Protein AF-A0AAD4S5R3-F1 (afdb_monomer_lite)

pLDDT: mean 89.59, std 10.93, range [41.12, 97.75]

Structure (mmCIF, N/CA/C/O backbone):
data_AF-A0AAD4S5R3-F1
#
_entry.id   AF-A0AAD4S5R3-F1
#
loop_
_atom_site.group_PDB
_atom_site.id
_atom_site.type_symbol
_atom_site.label_atom_id
_atom_site.label_alt_id
_atom_site.label_comp_id
_atom_site.label_asym_id
_atom_site.label_entity_id
_atom_site.label_seq_id
_atom_site.pdbx_PDB_ins_code
_atom_site.Cartn_x
_atom_site.Cartn_y
_atom_site.Cartn_z
_atom_site.occupancy
_atom_site.B_iso_or_equiv
_atom_site.auth_seq_id
_atom_site.auth_comp_id
_atom_site.auth_asym_id
_atom_site.auth_atom_id
_atom_site.pdbx_PDB_model_num
ATOM 1 N N . MET A 1 1 ? 8.301 -19.528 16.043 1.00 41.38 1 MET A N 1
ATOM 2 C CA . MET A 1 1 ? 7.711 -18.327 15.412 1.00 41.38 1 MET A CA 1
ATOM 3 C C . MET A 1 1 ? 6.493 -18.788 14.632 1.00 41.38 1 MET A C 1
ATOM 5 O O . MET A 1 1 ? 6.623 -19.758 13.896 1.00 41.38 1 MET A O 1
ATOM 9 N N . ALA A 1 2 ? 5.316 -18.196 14.851 1.00 41.12 2 ALA A N 1
ATOM 10 C CA . ALA A 1 2 ? 4.142 -18.532 14.045 1.00 41.12 2 ALA A CA 1
ATOM 11 C C . ALA A 1 2 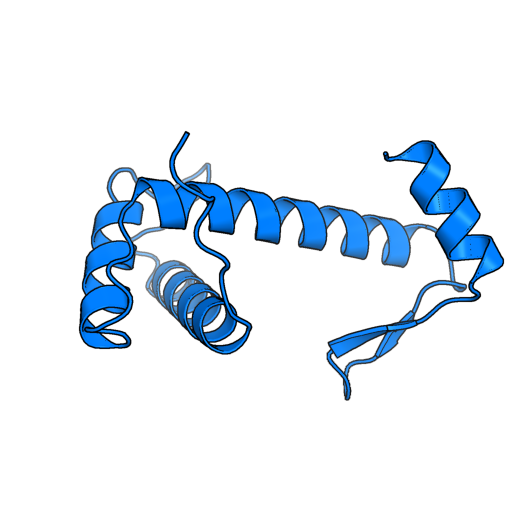? 4.416 -18.145 12.579 1.00 41.12 2 ALA A C 1
ATOM 13 O O . ALA A 1 2 ? 5.056 -17.112 12.357 1.00 41.12 2 ALA A O 1
ATOM 14 N N . PRO A 1 3 ? 3.999 -18.948 11.586 1.00 51.34 3 PRO A N 1
ATOM 15 C CA . PRO A 1 3 ? 4.194 -18.590 10.190 1.00 51.34 3 PRO A CA 1
ATOM 16 C C . PRO A 1 3 ? 3.552 -17.227 9.921 1.00 51.34 3 PRO A C 1
ATOM 18 O O . PRO A 1 3 ? 2.413 -16.977 10.320 1.00 51.34 3 PRO A O 1
ATOM 21 N N . HIS A 1 4 ? 4.292 -16.337 9.257 1.00 64.94 4 HIS A N 1
ATOM 22 C CA . HIS A 1 4 ? 3.738 -15.072 8.792 1.00 64.94 4 HIS A CA 1
ATOM 23 C C . HIS A 1 4 ? 2.533 -15.377 7.897 1.00 64.94 4 HIS A C 1
ATOM 25 O O . HIS A 1 4 ? 2.672 -16.055 6.875 1.00 64.94 4 HIS A O 1
ATOM 31 N N . ARG A 1 5 ? 1.345 -14.908 8.299 1.00 75.44 5 ARG A N 1
ATOM 32 C CA . ARG A 1 5 ? 0.132 -15.015 7.483 1.00 75.44 5 ARG A CA 1
ATOM 33 C C . ARG A 1 5 ? 0.425 -14.415 6.108 1.00 75.44 5 ARG A C 1
ATOM 35 O O . ARG A 1 5 ? 0.852 -13.264 6.012 1.00 75.44 5 ARG A O 1
ATOM 42 N N . LYS A 1 6 ? 0.178 -15.192 5.056 1.00 83.38 6 LYS A N 1
ATOM 43 C CA . LYS A 1 6 ? 0.262 -14.706 3.680 1.00 83.38 6 LYS A CA 1
ATOM 44 C C . LYS A 1 6 ? -1.007 -13.923 3.361 1.00 83.38 6 LYS A C 1
ATOM 46 O O . LYS A 1 6 ? -2.098 -14.463 3.516 1.00 83.38 6 LYS A O 1
ATOM 51 N N . TRP A 1 7 ? -0.838 -12.674 2.944 1.00 92.12 7 TRP A N 1
ATOM 52 C CA . TRP A 1 7 ? -1.909 -11.889 2.338 1.00 92.12 7 TRP A CA 1
ATOM 53 C C . TRP A 1 7 ? -2.179 -12.406 0.926 1.00 92.12 7 TRP A C 1
ATOM 55 O O . TRP A 1 7 ? -1.236 -12.777 0.220 1.00 92.12 7 TRP A O 1
ATOM 65 N N . VAL A 1 8 ? -3.443 -12.423 0.518 1.00 92.25 8 VAL A N 1
ATOM 66 C CA . VAL A 1 8 ? -3.831 -12.695 -0.873 1.00 92.25 8 VAL A CA 1
ATOM 67 C C . VAL A 1 8 ? -4.226 -11.406 -1.587 1.00 92.25 8 VAL A C 1
ATOM 69 O O . VAL A 1 8 ? -4.651 -10.442 -0.957 1.00 92.25 8 VAL A O 1
ATOM 72 N N . GLN A 1 9 ? -4.139 -11.404 -2.919 1.00 92.00 9 GLN A N 1
ATOM 73 C CA . GLN A 1 9 ? -4.421 -10.219 -3.738 1.00 92.00 9 GLN A CA 1
ATOM 74 C C . GLN A 1 9 ? -5.804 -9.611 -3.452 1.00 92.00 9 GLN A C 1
ATOM 76 O O . GLN A 1 9 ? -5.937 -8.395 -3.395 1.00 92.00 9 GLN A O 1
ATOM 81 N N . ALA A 1 10 ? -6.825 -10.441 -3.219 1.00 93.38 10 ALA A N 1
ATOM 82 C CA . ALA A 1 10 ? -8.164 -9.957 -2.883 1.00 93.38 10 ALA A CA 1
ATOM 83 C C . ALA A 1 10 ? -8.199 -9.157 -1.564 1.00 93.38 10 ALA A C 1
ATOM 85 O O . ALA A 1 10 ? -8.918 -8.166 -1.465 1.00 93.38 10 ALA A O 1
ATOM 86 N N . GLU A 1 11 ? -7.403 -9.548 -0.565 1.00 95.69 11 GLU A N 1
ATOM 87 C CA . GLU A 1 11 ? -7.298 -8.808 0.698 1.00 95.69 11 GLU A CA 1
ATOM 88 C C . GLU A 1 11 ? -6.576 -7.470 0.497 1.00 95.69 11 GLU A C 1
ATOM 90 O O . GLU A 1 11 ? -6.976 -6.469 1.088 1.00 95.69 11 GLU A O 1
ATOM 95 N N . ASP A 1 12 ? -5.546 -7.436 -0.357 1.00 95.81 12 ASP A N 1
ATOM 96 C CA . ASP A 1 12 ? -4.835 -6.197 -0.695 1.00 95.81 12 ASP A CA 1
ATOM 97 C C . ASP A 1 12 ? -5.742 -5.188 -1.390 1.00 95.81 12 ASP A C 1
ATOM 99 O O . ASP A 1 12 ? -5.716 -4.012 -1.037 1.00 95.81 12 ASP A O 1
ATOM 103 N N . VAL A 1 13 ? -6.561 -5.645 -2.343 1.00 95.69 13 VAL A N 1
ATOM 104 C CA . VAL A 1 13 ? -7.530 -4.790 -3.044 1.00 95.69 13 VAL A CA 1
ATOM 105 C C . VAL A 1 13 ? -8.470 -4.136 -2.034 1.00 95.69 13 VAL A C 1
ATOM 107 O O . VAL A 1 13 ? -8.574 -2.914 -1.990 1.00 95.69 13 VAL A O 1
ATOM 110 N N . ILE A 1 14 ? -9.064 -4.927 -1.136 1.00 97.62 14 ILE A N 1
ATOM 111 C CA . ILE A 1 14 ? -9.988 -4.408 -0.119 1.00 97.62 14 ILE A CA 1
ATOM 112 C C . ILE A 1 14 ? -9.276 -3.454 0.852 1.00 97.62 14 ILE A C 1
ATOM 114 O O . ILE A 1 14 ? -9.848 -2.437 1.250 1.00 97.62 14 ILE A O 1
ATOM 118 N N . LEU A 1 15 ? -8.031 -3.752 1.239 1.00 97.56 15 LEU A N 1
ATOM 119 C CA . LEU A 1 15 ? -7.235 -2.867 2.089 1.00 97.56 15 LEU A CA 1
ATOM 120 C C . LEU A 1 15 ? -6.973 -1.516 1.405 1.00 97.56 15 LEU A C 1
ATOM 122 O O . LEU A 1 15 ? -7.130 -0.474 2.044 1.00 97.56 15 LEU A O 1
ATOM 126 N N . VAL A 1 16 ? -6.587 -1.523 0.126 1.00 96.94 16 VAL A N 1
ATOM 127 C CA . VAL A 1 16 ? -6.335 -0.307 -0.663 1.00 96.94 16 VAL A CA 1
ATOM 128 C C . VAL A 1 16 ? -7.618 0.499 -0.864 1.00 96.94 16 VAL A C 1
ATOM 130 O O . VAL A 1 16 ? -7.588 1.723 -0.711 1.00 96.94 16 VAL A O 1
ATOM 133 N N . ASP A 1 17 ? -8.751 -0.160 -1.102 1.00 97.75 17 ASP A N 1
ATOM 134 C CA . ASP A 1 17 ? -10.054 0.502 -1.195 1.00 97.75 17 ASP A CA 1
ATOM 135 C C . ASP A 1 17 ? -10.406 1.215 0.115 1.00 97.75 17 ASP A C 1
ATOM 137 O O . ASP A 1 17 ? -10.736 2.399 0.111 1.00 97.75 17 ASP A O 1
ATOM 141 N N . ILE A 1 18 ? -10.252 0.540 1.261 1.00 97.62 18 ILE A N 1
ATOM 142 C CA . ILE A 1 18 ? -10.505 1.137 2.581 1.00 97.62 18 ILE A CA 1
ATOM 143 C C . ILE A 1 18 ? -9.567 2.327 2.840 1.00 97.62 18 ILE A C 1
ATOM 145 O O . ILE A 1 18 ? -10.007 3.363 3.339 1.00 97.62 18 ILE A O 1
ATOM 149 N N . LEU A 1 19 ? -8.279 2.214 2.506 1.00 96.56 19 LEU A N 1
ATOM 150 C CA . LEU A 1 19 ? -7.328 3.325 2.638 1.00 96.56 19 LEU A CA 1
ATOM 151 C C . LEU A 1 19 ? -7.742 4.527 1.783 1.00 96.56 19 LEU A C 1
ATOM 153 O O . LEU A 1 19 ? -7.644 5.668 2.240 1.00 96.56 19 LEU A O 1
ATOM 157 N N . THR A 1 20 ? -8.233 4.266 0.573 1.00 95.50 20 THR A N 1
ATOM 158 C CA . THR A 1 20 ? -8.723 5.287 -0.356 1.00 95.50 20 THR A CA 1
ATOM 159 C C . THR A 1 20 ? -9.988 5.952 0.183 1.00 95.50 20 THR A C 1
ATOM 161 O O . THR A 1 20 ? -10.051 7.179 0.228 1.00 95.50 20 THR A O 1
ATOM 164 N N . GLU A 1 21 ? -10.951 5.175 0.695 1.00 95.94 21 GLU A N 1
ATOM 165 C CA . GLU A 1 21 ? -12.145 5.691 1.381 1.00 95.94 21 GLU A CA 1
ATOM 166 C C . GLU A 1 21 ? -11.753 6.639 2.530 1.00 95.94 21 GLU A C 1
ATOM 168 O O . GLU A 1 21 ? -12.248 7.764 2.614 1.00 95.94 21 GLU A O 1
ATOM 173 N N . LEU A 1 22 ? -10.828 6.214 3.402 1.00 95.38 22 LEU A N 1
ATOM 174 C CA . LEU A 1 22 ? -10.363 7.014 4.543 1.00 95.38 22 LEU A CA 1
ATOM 175 C C . LEU A 1 22 ? -9.653 8.302 4.100 1.00 95.38 22 LEU A C 1
ATOM 177 O O . LEU A 1 22 ? -9.794 9.339 4.755 1.00 95.38 22 LEU A O 1
ATOM 181 N N . ALA A 1 23 ? -8.880 8.243 3.014 1.00 93.06 23 ALA A N 1
ATOM 182 C CA . ALA A 1 23 ? -8.189 9.402 2.461 1.00 93.06 23 ALA A CA 1
ATOM 183 C C . ALA A 1 23 ? -9.168 10.428 1.866 1.00 93.06 23 ALA A C 1
ATOM 185 O O . ALA A 1 23 ? -8.969 11.631 2.053 1.00 93.06 23 ALA A O 1
ATOM 186 N N . LEU A 1 24 ? -10.225 9.957 1.195 1.00 94.00 24 LEU A N 1
ATOM 187 C CA . LEU A 1 24 ? -11.250 10.790 0.560 1.00 94.00 24 LEU A CA 1
ATOM 188 C C . LEU A 1 24 ? -12.251 11.388 1.559 1.00 94.00 24 LEU A C 1
ATOM 190 O O . LEU A 1 24 ? -12.659 12.530 1.378 1.00 94.00 24 LEU A O 1
ATOM 194 N N . ASP A 1 25 ? -12.600 10.676 2.638 1.00 90.62 25 ASP A N 1
ATOM 195 C CA . ASP A 1 25 ? -13.471 11.200 3.710 1.00 90.62 25 ASP A CA 1
ATOM 196 C C . ASP A 1 25 ? -12.860 12.442 4.390 1.00 90.62 25 ASP A C 1
ATOM 198 O O . ASP A 1 25 ? -13.558 13.243 5.009 1.00 90.62 25 ASP A O 1
ATOM 202 N N . GLY A 1 26 ? -11.535 12.622 4.311 1.00 86.38 26 GLY A N 1
ATOM 203 C CA . GLY A 1 26 ? -10.816 13.785 4.842 1.00 86.38 26 GLY A CA 1
ATOM 204 C C . GLY A 1 26 ? -10.747 13.836 6.374 1.00 86.38 26 GLY A C 1
ATOM 205 O O . GLY A 1 26 ? -9.778 14.353 6.932 1.00 86.38 26 GLY A O 1
ATOM 206 N N . LYS A 1 27 ? -11.702 13.216 7.082 1.00 92.12 27 LYS A N 1
ATOM 207 C CA . LYS A 1 27 ? -11.742 13.118 8.549 1.00 92.12 27 LYS A CA 1
ATOM 208 C C . LYS A 1 27 ? -10.531 12.405 9.129 1.00 92.12 27 LYS A C 1
ATOM 210 O O . LYS A 1 27 ? -10.136 12.729 10.247 1.00 92.12 27 LYS A O 1
ATOM 215 N N . TRP A 1 28 ? -9.940 11.469 8.392 1.00 93.06 28 TRP A N 1
ATOM 216 C CA . TRP A 1 28 ? -8.795 10.672 8.835 1.00 93.06 28 TRP A CA 1
ATOM 217 C C . TRP A 1 28 ? -7.445 11.230 8.393 1.00 93.06 28 TRP A C 1
ATOM 219 O O . TRP A 1 28 ? -6.416 10.704 8.811 1.00 93.06 28 TRP A O 1
ATOM 229 N N . LYS A 1 29 ? -7.426 12.313 7.609 1.00 90.81 29 LYS A N 1
ATOM 230 C CA . LYS A 1 29 ? -6.197 12.952 7.135 1.00 90.81 29 LYS A CA 1
ATOM 231 C C . LYS A 1 29 ? -5.593 13.859 8.214 1.00 90.81 29 LYS A C 1
ATOM 233 O O . LYS A 1 29 ? -6.300 14.561 8.936 1.00 90.81 29 LYS A O 1
ATOM 238 N N . SER A 1 30 ? -4.273 13.841 8.325 1.00 90.88 30 SER A N 1
ATOM 239 C CA . SER A 1 30 ? -3.449 14.719 9.156 1.00 90.88 30 SER A CA 1
ATOM 240 C C . SER A 1 30 ? -2.366 15.378 8.290 1.00 90.88 30 SER A C 1
ATOM 242 O O . SER A 1 30 ? -2.254 15.086 7.098 1.00 90.88 30 SER A O 1
ATOM 244 N N . HIS A 1 31 ? -1.559 16.271 8.872 1.00 87.94 31 HIS A N 1
ATOM 245 C CA . HIS A 1 31 ? -0.453 16.906 8.145 1.00 87.94 31 HIS A CA 1
ATOM 246 C C . HIS A 1 31 ? 0.609 15.892 7.680 1.00 87.94 31 HIS A C 1
ATOM 248 O O . HIS A 1 31 ? 1.199 16.063 6.620 1.00 87.94 31 HIS A O 1
ATOM 254 N N . THR A 1 32 ? 0.826 14.818 8.446 1.00 87.69 32 THR A N 1
ATOM 255 C CA . THR A 1 32 ? 1.887 13.824 8.209 1.00 87.69 32 THR A CA 1
ATOM 256 C C . THR A 1 32 ? 1.375 12.479 7.686 1.00 87.69 32 THR A C 1
ATOM 258 O O . THR A 1 32 ? 2.156 11.538 7.544 1.00 87.69 32 THR A O 1
ATOM 261 N N . GLY A 1 33 ? 0.078 12.353 7.391 1.00 88.44 33 GLY A N 1
ATOM 262 C CA . GLY A 1 33 ? -0.521 11.111 6.901 1.00 88.44 33 GLY A CA 1
ATOM 263 C C . GLY A 1 33 ? -1.918 10.880 7.465 1.00 88.44 33 GLY A C 1
ATOM 264 O O . GLY A 1 33 ? -2.784 11.744 7.353 1.00 88.44 33 GLY A O 1
ATOM 265 N N . PHE A 1 34 ? -2.147 9.711 8.062 1.00 93.69 34 PHE A N 1
ATOM 266 C CA . PHE A 1 34 ? -3.396 9.408 8.763 1.00 93.69 34 PHE A CA 1
ATOM 267 C C . PHE A 1 34 ? -3.342 9.844 10.236 1.00 93.69 34 PHE A C 1
ATOM 269 O O . PHE A 1 34 ? -2.272 9.934 10.842 1.00 93.69 34 PHE A O 1
ATOM 276 N N . LYS A 1 35 ? -4.506 10.131 10.826 1.00 94.69 35 LYS A N 1
ATOM 277 C CA . LYS A 1 35 ? -4.656 10.393 12.267 1.00 94.69 35 LYS A CA 1
ATOM 278 C C . LYS A 1 35 ? -4.376 9.135 13.095 1.00 94.69 35 LYS A C 1
ATOM 280 O O . LYS A 1 35 ? -4.508 8.010 12.610 1.00 94.69 35 LYS A O 1
ATOM 285 N N . SER A 1 36 ? -4.025 9.317 14.368 1.00 93.06 36 SER A N 1
ATOM 286 C CA . SER A 1 36 ? -3.890 8.199 15.306 1.00 93.06 36 SER A CA 1
ATOM 287 C C . SER A 1 36 ? -5.194 7.392 15.387 1.00 93.06 36 SER A C 1
ATOM 289 O O . SER A 1 36 ? -6.292 7.926 15.246 1.00 93.06 36 SER A O 1
ATOM 291 N N . GLY A 1 37 ? -5.069 6.076 15.561 1.00 94.19 37 GLY A N 1
ATOM 292 C CA . GLY A 1 37 ? -6.217 5.167 15.617 1.00 94.19 37 GLY A CA 1
ATOM 293 C C . GLY A 1 37 ? -6.762 4.703 14.260 1.00 94.19 37 GLY A C 1
ATOM 294 O O . GLY A 1 37 ? -7.580 3.788 14.247 1.00 94.19 37 GLY A O 1
ATOM 295 N N . TYR A 1 38 ? -6.278 5.228 13.124 1.00 96.25 38 TYR A N 1
ATOM 296 C CA . TYR A 1 38 ? -6.771 4.824 11.795 1.00 96.25 38 TYR A CA 1
ATOM 297 C C . TYR A 1 38 ? -6.688 3.305 11.549 1.00 96.25 38 TYR A C 1
ATOM 299 O O . TYR A 1 38 ? -7.605 2.723 10.978 1.00 96.25 38 TYR A O 1
ATOM 307 N N . LEU A 1 39 ? -5.645 2.634 12.060 1.00 97.38 39 LEU A N 1
ATOM 308 C CA . LEU A 1 39 ? -5.494 1.178 11.955 1.00 97.38 39 LEU A CA 1
ATOM 309 C C . LEU A 1 39 ? -6.663 0.411 12.583 1.00 97.38 39 LEU A C 1
ATOM 311 O O . LEU A 1 39 ? -7.053 -0.623 12.052 1.00 97.38 39 LEU A O 1
ATOM 315 N N . LYS A 1 40 ? -7.241 0.909 13.684 1.00 97.31 40 LYS A N 1
ATOM 316 C CA . LYS A 1 40 ? -8.402 0.278 14.330 1.00 97.31 40 LYS A CA 1
ATOM 317 C C . LYS A 1 40 ? -9.661 0.404 13.478 1.00 97.31 40 LYS A C 1
ATOM 319 O O . LYS A 1 40 ? -10.457 -0.525 13.427 1.00 97.31 40 LYS A O 1
ATOM 324 N N . VAL A 1 41 ? -9.809 1.515 12.764 1.00 96.88 41 VAL A N 1
ATOM 325 C CA . VAL A 1 41 ? -10.919 1.707 11.822 1.00 96.88 41 VAL A CA 1
ATOM 326 C C . VAL A 1 41 ? -10.766 0.816 10.596 1.00 96.88 41 VAL A C 1
ATOM 328 O O . VAL A 1 41 ? -11.742 0.222 10.145 1.00 96.88 41 VAL A O 1
ATOM 331 N N . ILE A 1 42 ? -9.541 0.667 10.086 1.00 97.50 42 ILE A N 1
ATOM 332 C CA . ILE A 1 42 ? -9.253 -0.280 9.003 1.00 97.50 42 ILE A CA 1
ATOM 333 C C . ILE A 1 42 ? -9.539 -1.717 9.457 1.00 97.50 42 ILE A C 1
ATOM 335 O O . ILE A 1 42 ? -10.182 -2.457 8.722 1.00 97.50 42 ILE A O 1
ATOM 339 N N . GLU A 1 43 ? -9.112 -2.102 10.663 1.00 97.75 43 GLU A N 1
ATOM 340 C CA . GLU A 1 43 ? -9.382 -3.424 11.250 1.00 97.75 43 GLU A CA 1
ATOM 341 C C . GLU A 1 43 ? -10.888 -3.719 11.315 1.00 97.75 43 GLU A C 1
ATOM 343 O O . GLU A 1 43 ? -11.313 -4.784 10.876 1.00 97.75 43 GLU A O 1
ATOM 348 N N . GLN A 1 44 ? -11.705 -2.763 11.772 1.00 97.56 44 GLN A N 1
ATOM 349 C CA . GLN A 1 44 ? -13.168 -2.900 11.814 1.00 97.56 44 GLN A CA 1
ATOM 350 C C . GLN A 1 44 ? -13.777 -3.076 10.416 1.00 97.56 44 GLN A C 1
ATOM 352 O O . GLN A 1 44 ? -14.499 -4.041 10.178 1.00 97.56 44 GLN A O 1
ATOM 357 N N . LYS A 1 45 ? -13.430 -2.201 9.464 1.00 97.50 45 LYS A N 1
ATOM 358 C CA . LYS A 1 45 ? -13.924 -2.290 8.078 1.00 97.50 45 LYS A CA 1
ATOM 359 C C . LYS A 1 45 ? -13.484 -3.582 7.381 1.00 97.50 45 LYS A C 1
ATOM 361 O O . LYS A 1 45 ? -14.246 -4.158 6.609 1.00 97.50 45 LYS A O 1
ATOM 366 N N . LEU A 1 46 ? -12.264 -4.055 7.641 1.00 97.06 46 LEU A N 1
ATOM 367 C CA . LEU A 1 46 ? -11.797 -5.343 7.127 1.00 97.06 46 LEU A CA 1
ATOM 368 C C . LEU A 1 46 ? -12.555 -6.503 7.762 1.00 97.06 46 LEU A C 1
ATOM 370 O O . LEU A 1 46 ? -12.899 -7.428 7.044 1.00 97.06 46 LEU A O 1
ATOM 374 N N . ALA A 1 47 ? -12.854 -6.466 9.061 1.00 96.62 47 ALA A N 1
ATOM 375 C CA . ALA A 1 47 ? -13.651 -7.509 9.704 1.00 96.62 47 ALA A CA 1
ATOM 376 C C . ALA A 1 47 ? -15.081 -7.583 9.136 1.00 96.62 47 ALA A C 1
ATOM 378 O O . ALA A 1 47 ? -15.635 -8.672 9.023 1.00 96.62 47 ALA A O 1
ATOM 379 N N . GLU A 1 48 ? -15.657 -6.452 8.721 1.00 97.06 48 GLU A N 1
ATOM 380 C CA . GLU A 1 48 ? -16.952 -6.412 8.028 1.00 97.06 48 GLU A CA 1
ATOM 381 C C . GLU A 1 48 ? -16.876 -7.018 6.618 1.00 97.06 48 GLU A C 1
ATOM 383 O O . GLU A 1 48 ? -17.725 -7.825 6.243 1.00 97.06 48 GLU A O 1
ATOM 388 N N . LYS A 1 49 ? -15.854 -6.651 5.829 1.00 96.38 49 LYS A N 1
ATOM 389 C CA . LYS A 1 49 ? -15.702 -7.110 4.434 1.00 96.38 49 LYS A CA 1
ATOM 390 C C . LYS A 1 49 ? -15.092 -8.518 4.318 1.00 96.38 49 LYS A C 1
ATOM 392 O O . LYS A 1 49 ? -15.310 -9.200 3.321 1.00 96.38 49 LYS A O 1
ATOM 397 N N . LEU A 1 50 ? -14.326 -8.952 5.319 1.00 94.94 50 LEU A N 1
ATOM 398 C CA . LEU A 1 50 ? -13.537 -10.190 5.365 1.00 94.94 50 LEU A CA 1
ATOM 399 C C . LEU A 1 50 ? -13.627 -10.856 6.757 1.00 94.94 50 LEU A C 1
ATOM 401 O O . LEU A 1 50 ? -12.616 -10.996 7.457 1.00 94.94 50 LEU A O 1
ATOM 405 N N . PRO A 1 51 ? -14.819 -11.318 7.177 1.00 92.31 51 PRO A N 1
ATOM 406 C CA . PRO A 1 51 ? -15.064 -11.773 8.550 1.00 92.31 51 PRO A CA 1
ATOM 407 C C . PRO A 1 51 ? -14.228 -12.990 8.965 1.00 92.31 51 PRO A C 1
ATOM 409 O O . PRO A 1 51 ? -13.943 -13.184 10.144 1.00 92.31 51 PRO A O 1
ATOM 412 N N . THR A 1 52 ? -13.790 -13.807 8.007 1.00 92.00 52 THR A N 1
ATOM 413 C CA . THR A 1 52 ? -12.983 -15.011 8.257 1.00 92.00 52 THR A CA 1
ATOM 414 C C . THR A 1 52 ? -11.476 -14.757 8.193 1.00 92.00 52 THR A C 1
ATOM 416 O O . THR A 1 52 ? -10.691 -15.660 8.486 1.00 92.00 52 THR A O 1
ATOM 419 N N . ALA A 1 53 ? -11.037 -13.547 7.825 1.00 90.31 53 ALA A N 1
ATOM 420 C CA . ALA A 1 53 ? -9.619 -13.265 7.637 1.00 90.31 53 ALA A CA 1
ATOM 421 C C . ALA A 1 53 ? -8.857 -13.132 8.966 1.00 90.31 53 ALA A C 1
ATOM 423 O O . ALA A 1 53 ? -7.665 -13.426 9.008 1.00 90.31 53 ALA A O 1
ATOM 424 N N . GLY A 1 54 ? -9.515 -12.739 10.063 1.00 90.56 54 GLY A N 1
ATOM 425 C CA . GLY A 1 54 ? -8.870 -12.651 11.382 1.00 90.56 54 GLY A CA 1
ATOM 426 C C . GLY A 1 54 ? -7.665 -11.700 11.413 1.00 90.56 54 GLY A C 1
ATOM 427 O O . GLY A 1 54 ? -6.691 -11.953 12.121 1.00 90.56 54 GLY A O 1
ATOM 428 N N . LEU A 1 55 ? -7.701 -10.643 10.595 1.00 93.12 55 LEU A N 1
ATOM 429 C CA . LEU A 1 55 ? -6.633 -9.653 10.478 1.00 93.12 55 LEU A CA 1
ATOM 430 C C . LEU A 1 55 ? -6.673 -8.701 11.671 1.00 93.12 55 LEU A C 1
ATOM 432 O O . LEU A 1 55 ? -7.720 -8.133 11.966 1.00 93.12 55 LEU A O 1
ATOM 436 N N . ASN A 1 56 ? -5.524 -8.495 12.316 1.00 94.69 56 ASN A N 1
ATOM 437 C CA . ASN A 1 56 ? -5.385 -7.502 13.378 1.00 94.69 56 ASN A CA 1
ATOM 438 C C . ASN A 1 56 ? -4.559 -6.282 12.939 1.00 94.69 56 ASN A C 1
ATOM 440 O O . ASN A 1 56 ? -3.889 -6.303 11.901 1.00 94.69 56 ASN A 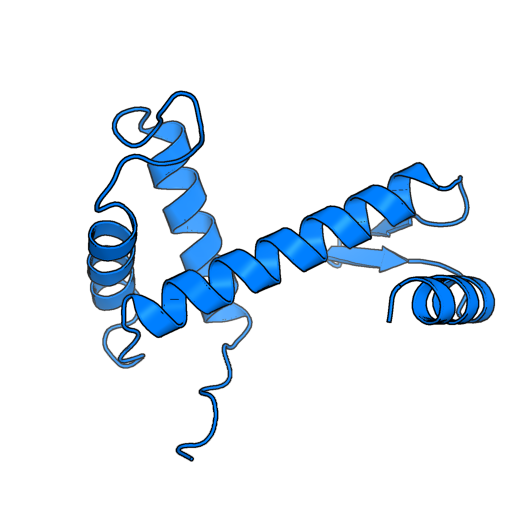O 1
ATOM 444 N N . THR A 1 57 ? -4.543 -5.226 13.756 1.00 96.31 57 THR A N 1
ATOM 445 C CA . THR A 1 57 ? -3.787 -3.993 13.469 1.00 96.31 57 THR A CA 1
ATOM 446 C C . THR A 1 57 ? -2.305 -4.218 13.169 1.00 96.31 57 THR A C 1
ATOM 448 O O . THR A 1 57 ? -1.741 -3.477 12.369 1.00 96.31 57 THR A O 1
ATOM 451 N N . THR A 1 58 ? -1.661 -5.230 13.762 1.00 94.62 58 THR A N 1
ATOM 452 C CA . THR A 1 58 ? -0.253 -5.558 13.483 1.00 94.62 58 THR A CA 1
ATOM 453 C C . THR A 1 58 ? -0.086 -6.152 12.086 1.00 94.62 58 THR A C 1
ATOM 455 O O . THR A 1 58 ? 0.838 -5.774 11.365 1.00 94.62 58 THR A O 1
ATOM 458 N N . ASN A 1 59 ? -0.988 -7.048 11.667 1.00 94.38 59 ASN A N 1
ATOM 459 C CA . ASN A 1 59 ? -0.980 -7.590 10.306 1.00 94.38 59 ASN A CA 1
ATOM 460 C C . ASN A 1 59 ? -1.222 -6.489 9.267 1.00 94.38 59 ASN A C 1
ATOM 462 O O . ASN A 1 59 ? -0.545 -6.461 8.240 1.00 94.38 59 ASN A O 1
ATOM 466 N N . ILE A 1 60 ? -2.159 -5.585 9.557 1.00 96.12 60 ILE A N 1
ATOM 467 C CA . ILE A 1 60 ? -2.547 -4.471 8.687 1.00 96.12 60 ILE A CA 1
ATOM 468 C C . ILE A 1 60 ? -1.401 -3.466 8.547 1.00 96.12 60 ILE A C 1
ATOM 470 O O . ILE A 1 60 ? -0.997 -3.162 7.429 1.00 96.12 60 ILE A O 1
ATOM 474 N N . ASP A 1 61 ? -0.825 -2.994 9.656 1.00 95.88 61 ASP A N 1
ATOM 475 C CA . ASP A 1 61 ? 0.280 -2.025 9.634 1.00 95.88 61 ASP A CA 1
ATOM 476 C C . ASP A 1 61 ? 1.491 -2.561 8.860 1.00 95.88 61 ASP A C 1
ATOM 478 O O . ASP A 1 61 ? 2.045 -1.876 7.997 1.00 95.88 61 ASP A O 1
ATOM 482 N N . SER A 1 62 ? 1.859 -3.823 9.106 1.00 95.44 62 SER A N 1
ATOM 483 C CA . SER A 1 62 ? 2.932 -4.480 8.360 1.00 95.44 62 SER A CA 1
ATOM 484 C C . SER A 1 62 ? 2.632 -4.517 6.863 1.00 95.44 62 SER A C 1
ATOM 486 O O . SER A 1 62 ? 3.532 -4.262 6.064 1.00 95.44 62 SER A O 1
ATOM 488 N N . ARG A 1 63 ? 1.388 -4.819 6.466 1.00 95.94 63 ARG A N 1
ATOM 489 C CA . ARG A 1 63 ? 1.033 -4.901 5.048 1.00 95.94 63 ARG A CA 1
ATOM 490 C C . ARG A 1 63 ? 1.037 -3.537 4.375 1.00 95.94 63 ARG A C 1
ATOM 492 O O . ARG A 1 63 ? 1.592 -3.419 3.287 1.00 95.94 63 ARG A O 1
ATOM 499 N N . ILE A 1 64 ? 0.508 -2.506 5.036 1.00 95.81 64 ILE A N 1
ATOM 500 C CA . ILE A 1 64 ? 0.535 -1.122 4.542 1.00 95.81 64 ILE A CA 1
ATOM 501 C C . ILE A 1 64 ? 1.976 -0.680 4.277 1.00 95.81 64 ILE A C 1
ATOM 503 O O . ILE A 1 64 ? 2.263 -0.124 3.218 1.00 95.81 64 ILE A O 1
ATOM 507 N N . LYS A 1 65 ? 2.901 -0.963 5.202 1.00 94.44 65 LYS A N 1
ATOM 508 C CA . LYS A 1 65 ? 4.326 -0.643 5.027 1.00 94.44 65 LYS A CA 1
ATOM 509 C C . LYS A 1 65 ? 4.931 -1.354 3.819 1.00 94.44 65 LYS A C 1
ATOM 511 O O . LYS A 1 65 ? 5.639 -0.715 3.045 1.00 94.44 65 LYS A O 1
ATOM 516 N N . THR A 1 66 ? 4.627 -2.639 3.630 1.00 94.25 66 THR A N 1
ATOM 517 C CA . THR A 1 66 ? 5.075 -3.401 2.455 1.00 94.25 66 THR A CA 1
ATOM 518 C C . THR A 1 66 ? 4.519 -2.824 1.153 1.00 94.25 66 THR A C 1
ATOM 520 O O . THR A 1 66 ? 5.291 -2.570 0.235 1.00 94.25 66 THR A O 1
ATOM 523 N N . LEU A 1 67 ? 3.208 -2.567 1.075 1.00 94.94 67 LEU A N 1
ATOM 524 C CA . LEU A 1 67 ? 2.576 -2.000 -0.121 1.00 94.94 67 LEU A CA 1
ATOM 525 C C . LEU A 1 67 ? 3.139 -0.613 -0.446 1.00 94.94 67 LEU A C 1
ATOM 527 O O . LEU A 1 67 ? 3.471 -0.339 -1.596 1.00 94.94 67 LEU A O 1
ATOM 531 N N . LYS A 1 68 ? 3.327 0.233 0.575 1.00 93.38 68 LYS A N 1
ATOM 532 C CA . LYS A 1 68 ? 3.957 1.545 0.414 1.00 93.38 68 LYS A CA 1
ATOM 533 C C . LYS A 1 68 ? 5.381 1.410 -0.124 1.00 93.38 68 LYS A C 1
ATOM 535 O O . LYS A 1 68 ? 5.718 2.112 -1.072 1.00 93.38 68 LYS A O 1
ATOM 540 N N . LYS A 1 69 ? 6.195 0.507 0.435 1.00 93.44 69 LYS A N 1
ATOM 541 C CA . LYS A 1 69 ? 7.560 0.240 -0.046 1.00 93.44 69 LYS A CA 1
ATOM 542 C C . LYS A 1 69 ? 7.561 -0.146 -1.528 1.00 93.44 69 LYS A C 1
ATOM 544 O O . LYS A 1 69 ? 8.179 0.560 -2.312 1.00 93.44 69 LYS A O 1
ATOM 549 N N . HIS A 1 70 ? 6.790 -1.162 -1.917 1.00 91.44 70 HIS A N 1
ATOM 550 C CA . HIS A 1 70 ? 6.714 -1.586 -3.319 1.00 91.44 70 HIS A CA 1
ATOM 551 C C . HIS A 1 70 ? 6.211 -0.468 -4.242 1.00 91.44 70 HIS A C 1
ATOM 553 O O . HIS A 1 70 ? 6.720 -0.307 -5.344 1.00 91.44 70 HIS A O 1
ATOM 559 N N . SER A 1 71 ? 5.239 0.339 -3.797 1.00 91.44 71 SER A N 1
ATOM 560 C CA . SER A 1 71 ? 4.746 1.471 -4.592 1.00 91.44 71 SER A CA 1
ATOM 561 C C . SER A 1 71 ? 5.818 2.538 -4.830 1.00 91.44 71 SER A C 1
ATOM 563 O O . SER A 1 71 ? 5.882 3.098 -5.920 1.00 91.44 71 SER A O 1
ATOM 565 N N . MET A 1 72 ? 6.680 2.795 -3.838 1.00 92.12 72 MET A N 1
ATOM 566 C CA . MET A 1 72 ? 7.793 3.736 -3.979 1.00 92.12 72 MET A CA 1
ATOM 567 C C . MET A 1 72 ? 8.851 3.180 -4.933 1.00 92.12 72 MET A C 1
ATOM 569 O O . MET A 1 72 ? 9.276 3.905 -5.820 1.00 92.12 72 MET A O 1
ATOM 573 N N . GLU A 1 73 ? 9.196 1.895 -4.821 1.00 90.19 73 GLU A N 1
ATOM 574 C CA . GLU A 1 73 ? 10.148 1.221 -5.718 1.00 90.19 73 GLU A CA 1
ATOM 575 C C . GLU A 1 73 ? 9.661 1.220 -7.175 1.00 90.19 73 GLU A C 1
ATOM 577 O O . GLU A 1 73 ? 10.407 1.586 -8.077 1.00 90.19 73 GLU A O 1
ATOM 582 N N . ILE A 1 74 ? 8.387 0.883 -7.414 1.00 91.00 74 ILE A N 1
ATOM 583 C CA . ILE A 1 74 ? 7.777 0.950 -8.753 1.00 91.00 74 ILE A CA 1
ATOM 584 C C . ILE A 1 74 ? 7.836 2.382 -9.287 1.00 91.00 74 ILE A C 1
ATOM 586 O O . ILE A 1 74 ? 8.209 2.598 -10.436 1.00 91.00 74 ILE A O 1
ATOM 590 N N . ASN A 1 75 ? 7.491 3.371 -8.460 1.00 91.75 75 ASN A N 1
ATOM 591 C CA . ASN A 1 75 ? 7.551 4.768 -8.867 1.00 91.75 75 ASN A CA 1
ATOM 592 C C . ASN A 1 75 ? 8.991 5.211 -9.174 1.00 91.75 75 ASN A C 1
ATOM 594 O O . ASN A 1 75 ? 9.206 5.942 -10.133 1.00 91.75 75 ASN A O 1
ATOM 598 N N . GLU A 1 76 ? 9.984 4.770 -8.406 1.00 90.88 76 GLU A N 1
ATOM 599 C CA . GLU A 1 76 ? 11.397 5.033 -8.695 1.00 90.88 76 GLU A CA 1
ATOM 600 C C . GLU A 1 76 ? 11.825 4.421 -10.032 1.00 90.88 76 GLU A C 1
ATOM 602 O O . GLU A 1 76 ? 12.442 5.118 -10.833 1.00 90.88 76 GLU A O 1
A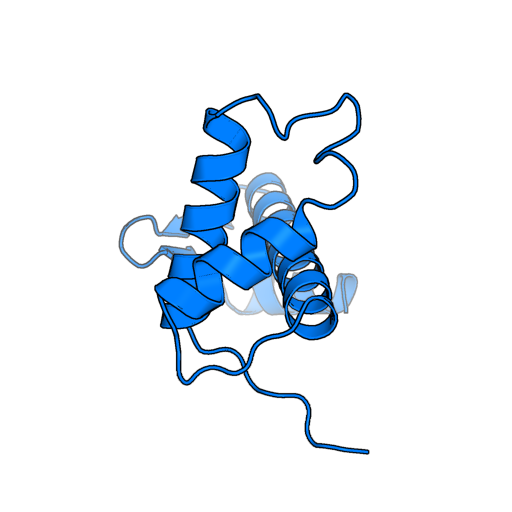TOM 607 N N . MET A 1 77 ? 11.444 3.171 -10.315 1.00 90.19 77 MET A N 1
ATOM 608 C CA . MET A 1 77 ? 11.723 2.520 -11.602 1.00 90.19 77 MET A CA 1
ATOM 609 C C . MET A 1 77 ? 11.105 3.293 -12.771 1.00 90.19 77 MET A C 1
ATOM 611 O O . MET A 1 77 ? 11.799 3.603 -13.734 1.00 90.19 77 MET A O 1
ATOM 615 N N . LEU A 1 78 ? 9.832 3.681 -12.659 1.00 91.38 78 LEU A N 1
ATOM 616 C CA . LEU A 1 78 ? 9.139 4.461 -13.691 1.00 91.38 78 LEU A CA 1
ATOM 617 C C . LEU A 1 78 ? 9.758 5.852 -13.914 1.00 91.38 78 LEU A C 1
ATOM 619 O O . LEU A 1 78 ? 9.614 6.421 -14.991 1.00 91.38 78 LEU A O 1
ATOM 623 N N . ASN A 1 79 ? 10.454 6.407 -12.917 1.00 89.81 79 ASN A N 1
ATOM 624 C CA . ASN A 1 79 ? 11.168 7.681 -13.037 1.00 89.81 79 ASN A CA 1
ATOM 625 C C . ASN A 1 79 ? 12.642 7.522 -13.459 1.00 89.81 79 ASN A C 1
ATOM 627 O O . ASN A 1 79 ? 13.297 8.523 -13.747 1.00 89.81 79 ASN A O 1
ATOM 631 N N . ALA A 1 80 ? 13.182 6.299 -13.495 1.00 84.56 80 ALA A N 1
ATOM 632 C CA . ALA A 1 80 ? 14.590 6.038 -13.797 1.00 84.56 80 ALA A CA 1
ATOM 633 C C . ALA A 1 80 ? 14.924 6.098 -15.301 1.00 84.56 80 ALA A C 1
ATOM 635 O O . ALA A 1 80 ? 16.098 6.197 -15.656 1.00 84.56 80 ALA A O 1
ATOM 636 N N . GLY A 1 81 ? 13.924 6.050 -16.186 1.00 76.69 81 GLY A N 1
ATOM 637 C CA . GLY A 1 81 ? 14.113 6.121 -17.637 1.00 76.69 81 GLY A CA 1
ATOM 638 C C . GLY A 1 81 ? 12.938 5.533 -18.421 1.00 76.69 81 GLY A C 1
ATOM 639 O O . GLY A 1 81 ? 11.992 5.017 -17.835 1.00 76.69 81 GLY A O 1
ATOM 640 N N . SER A 1 82 ? 13.007 5.595 -19.755 1.00 75.38 82 SER A N 1
ATOM 641 C CA . SER A 1 82 ? 11.956 5.102 -20.664 1.00 75.38 82 SER A CA 1
ATOM 642 C C . SER A 1 82 ? 11.820 3.579 -20.723 1.00 75.38 82 SER A C 1
ATOM 644 O O . SER A 1 82 ? 10.864 3.082 -21.308 1.00 75.38 82 SER A O 1
ATOM 646 N N . ASP A 1 83 ? 12.773 2.841 -20.155 1.00 88.44 83 ASP A N 1
ATOM 647 C CA . ASP A 1 83 ? 12.860 1.382 -20.292 1.00 88.44 83 ASP A CA 1
ATOM 648 C C . ASP A 1 83 ? 12.022 0.624 -19.242 1.00 88.44 83 ASP A C 1
ATOM 650 O O . ASP A 1 83 ? 11.927 -0.606 -19.271 1.00 88.44 83 ASP A O 1
ATOM 654 N N . PHE A 1 84 ? 11.407 1.365 -18.316 1.00 91.50 84 PHE A N 1
ATOM 655 C CA . PHE A 1 84 ? 10.393 0.875 -17.393 1.00 91.50 84 PHE A CA 1
ATOM 656 C C . PHE A 1 84 ? 9.036 1.460 -17.771 1.00 91.50 84 PHE A C 1
ATOM 658 O O . PHE A 1 84 ? 8.842 2.674 -17.758 1.00 91.50 84 PHE A O 1
ATOM 665 N N . GLU A 1 85 ? 8.071 0.588 -18.039 1.00 93.25 85 GLU A N 1
ATOM 666 C CA . GLU A 1 85 ? 6.704 0.972 -18.368 1.00 93.25 85 GLU A CA 1
ATOM 667 C C . GLU A 1 85 ? 5.720 0.350 -17.376 1.00 93.25 85 GLU A C 1
ATOM 669 O O . GLU A 1 85 ? 5.939 -0.735 -16.831 1.00 93.25 85 GLU A O 1
ATOM 674 N N . TRP A 1 86 ? 4.610 1.042 -17.133 1.00 94.44 86 TRP A N 1
ATOM 675 C CA . TRP A 1 86 ? 3.490 0.482 -16.393 1.00 94.44 86 TRP A CA 1
ATOM 676 C C . TRP A 1 86 ? 2.413 -0.021 -17.353 1.00 94.44 86 TRP A C 1
ATOM 678 O O . TRP A 1 86 ? 1.785 0.760 -18.067 1.00 94.44 86 TRP A O 1
ATOM 688 N N . ASP A 1 87 ? 2.143 -1.322 -17.316 1.00 94.12 87 ASP A N 1
ATOM 689 C CA . ASP A 1 87 ? 1.004 -1.925 -17.994 1.00 94.12 87 ASP A CA 1
ATOM 690 C C . ASP A 1 87 ? -0.266 -1.678 -17.172 1.00 94.12 87 ASP A C 1
ATOM 692 O O . ASP A 1 87 ? -0.539 -2.352 -16.173 1.00 94.12 87 ASP A O 1
ATOM 696 N N . TYR A 1 88 ? -1.058 -0.699 -17.609 1.00 90.38 88 TYR A N 1
ATOM 697 C CA . TYR A 1 88 ? -2.327 -0.335 -16.979 1.00 90.38 88 TYR A CA 1
ATOM 698 C C . TYR A 1 88 ? -3.429 -1.389 -17.156 1.00 90.38 88 TYR A C 1
ATOM 700 O O . TYR A 1 88 ? -4.393 -1.363 -16.396 1.00 90.38 88 TYR A O 1
ATOM 708 N N . VAL A 1 89 ? -3.302 -2.305 -18.123 1.00 91.75 89 VAL A N 1
ATOM 709 C CA . VAL A 1 89 ? -4.279 -3.377 -18.369 1.00 91.75 89 VAL A CA 1
ATOM 710 C C . VAL A 1 89 ? -4.048 -4.528 -17.398 1.00 91.75 89 VAL A C 1
ATOM 712 O O . VAL A 1 89 ? -4.990 -5.029 -16.790 1.00 91.75 89 VAL A O 1
ATOM 715 N N . ASN A 1 90 ? -2.792 -4.942 -17.231 1.00 89.88 90 ASN A N 1
ATOM 716 C CA . ASN A 1 90 ? -2.437 -6.073 -16.372 1.00 89.88 90 ASN A CA 1
ATOM 717 C C . ASN A 1 90 ? -1.968 -5.664 -14.968 1.00 89.88 90 ASN A C 1
ATOM 719 O O . ASN A 1 90 ? -1.714 -6.544 -14.143 1.00 89.88 90 ASN A O 1
ATOM 723 N N . HIS A 1 91 ? -1.858 -4.360 -14.696 1.00 86.88 91 HIS A N 1
ATOM 724 C CA . HIS A 1 91 ? -1.364 -3.769 -13.448 1.00 86.88 91 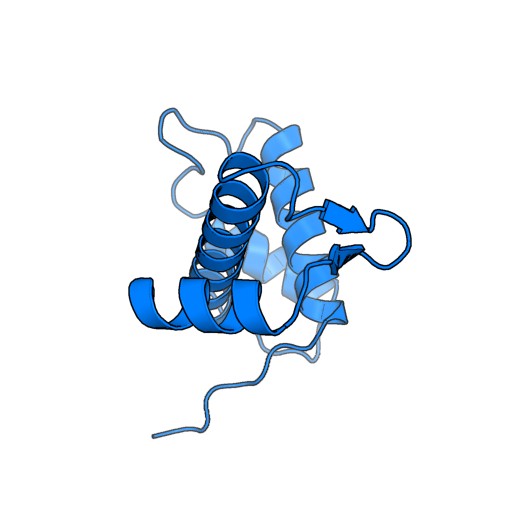HIS A CA 1
ATOM 725 C C . HIS A 1 91 ? 0.031 -4.272 -13.055 1.00 86.88 91 HIS A C 1
ATOM 727 O O . HIS A 1 91 ? 0.247 -4.751 -11.937 1.00 86.88 91 HIS A O 1
ATOM 733 N N . LYS A 1 92 ? 0.978 -4.207 -13.996 1.00 91.31 92 LYS A N 1
ATOM 734 C CA . LYS A 1 92 ? 2.344 -4.719 -13.818 1.00 91.31 92 LYS A CA 1
ATOM 735 C C . LYS A 1 92 ? 3.380 -3.756 -14.368 1.00 91.31 92 LYS A C 1
ATOM 737 O O . LYS A 1 92 ? 3.140 -3.061 -15.346 1.00 91.31 92 LYS A O 1
ATOM 742 N N . LEU A 1 93 ? 4.564 -3.798 -13.769 1.00 90.75 93 LEU A N 1
ATOM 743 C CA . LEU A 1 93 ? 5.749 -3.195 -14.355 1.00 90.75 93 LEU A CA 1
ATOM 744 C C . LEU A 1 93 ? 6.261 -4.077 -15.501 1.00 90.75 93 LEU A C 1
ATOM 746 O O . LEU A 1 93 ? 6.432 -5.287 -15.326 1.00 90.75 93 LEU A O 1
ATOM 750 N N . VAL A 1 94 ? 6.524 -3.462 -16.646 1.00 92.75 94 VAL A N 1
ATOM 751 C CA . VAL A 1 94 ? 7.089 -4.087 -17.840 1.00 92.75 94 VAL A CA 1
ATOM 752 C C . VAL A 1 94 ? 8.458 -3.469 -18.101 1.00 92.75 94 VAL A C 1
ATOM 754 O O . VAL A 1 94 ? 8.609 -2.252 -18.109 1.00 92.75 94 VAL A O 1
ATOM 757 N N . CYS A 1 95 ? 9.467 -4.318 -18.263 1.00 91.81 95 CYS A N 1
ATOM 758 C CA . CYS A 1 95 ? 10.834 -3.931 -18.605 1.00 91.81 95 CYS A CA 1
ATOM 759 C C . CYS A 1 95 ? 11.606 -5.153 -19.115 1.00 91.81 95 CYS A C 1
ATOM 761 O O . CYS A 1 95 ? 11.158 -6.298 -18.967 1.00 91.81 95 CYS A O 1
ATOM 763 N N . GLU A 1 96 ? 12.783 -4.927 -19.697 1.00 92.88 96 GLU A N 1
ATOM 764 C CA . GLU A 1 96 ? 13.690 -6.025 -20.017 1.00 92.88 96 GLU A CA 1
ATOM 765 C C . GLU A 1 96 ? 14.220 -6.704 -18.739 1.00 92.88 96 GLU A C 1
ATOM 767 O O . GLU A 1 96 ? 14.531 -6.066 -17.730 1.00 92.88 96 GLU A O 1
ATOM 772 N N . LYS A 1 97 ? 14.367 -8.033 -18.777 1.00 89.56 97 LYS A N 1
ATOM 773 C CA . LYS A 1 97 ? 14.781 -8.821 -17.604 1.00 89.56 97 LYS A CA 1
ATOM 774 C C . LYS A 1 97 ? 16.161 -8.414 -17.062 1.00 89.56 97 LYS A C 1
ATOM 776 O O . LYS A 1 97 ? 16.350 -8.343 -15.853 1.00 89.56 97 LYS A O 1
ATOM 781 N N . ASN A 1 98 ? 17.128 -8.177 -17.945 1.00 90.69 98 ASN A N 1
ATOM 782 C CA . ASN A 1 98 ? 18.485 -7.713 -17.612 1.00 90.69 98 ASN A CA 1
ATOM 783 C C . ASN A 1 98 ? 18.476 -6.369 -16.860 1.00 90.69 98 ASN A C 1
ATOM 785 O O . ASN A 1 98 ? 19.255 -6.184 -15.921 1.00 90.69 98 ASN A O 1
ATOM 789 N N . LEU A 1 99 ? 17.594 -5.452 -17.254 1.00 88.56 99 LEU A N 1
ATOM 790 C CA . LEU A 1 99 ? 17.420 -4.153 -16.631 1.00 88.56 99 LEU A CA 1
ATOM 791 C C . LEU A 1 99 ? 16.843 -4.318 -15.225 1.00 88.56 99 LEU A C 1
ATOM 793 O O . LEU A 1 99 ? 17.420 -3.800 -14.267 1.00 88.56 99 LEU A O 1
ATOM 797 N N . PHE A 1 100 ? 15.782 -5.121 -15.084 1.00 89.00 100 PHE A N 1
ATOM 798 C CA . PHE A 1 100 ? 15.218 -5.449 -13.775 1.00 89.00 100 PHE A CA 1
ATOM 799 C C . PHE A 1 100 ? 16.254 -6.095 -12.848 1.00 89.00 100 PHE A C 1
ATOM 801 O O . PHE A 1 100 ? 16.427 -5.652 -11.716 1.00 89.00 100 PHE A O 1
ATOM 808 N N . ASP A 1 101 ? 16.987 -7.104 -13.328 1.00 88.50 101 ASP A N 1
ATOM 809 C CA . ASP A 1 101 ? 18.011 -7.801 -12.543 1.00 88.50 101 ASP A CA 1
ATOM 810 C C . ASP A 1 101 ? 19.135 -6.851 -12.095 1.00 88.50 101 ASP A C 1
ATOM 812 O O . ASP A 1 101 ? 19.710 -7.031 -11.021 1.00 88.50 101 ASP A O 1
ATOM 816 N N . THR A 1 102 ? 19.477 -5.853 -12.913 1.00 86.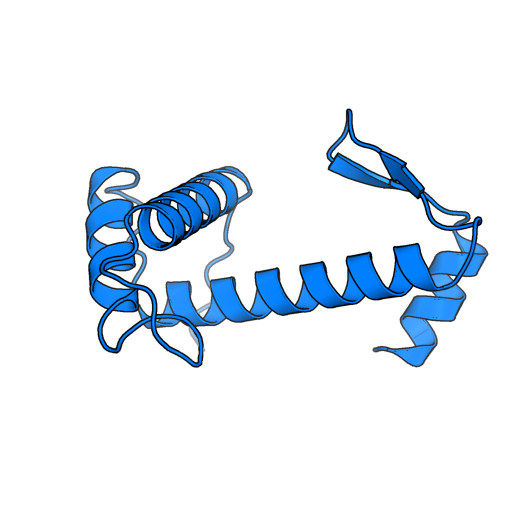06 102 THR A N 1
ATOM 817 C CA . THR A 1 102 ? 20.485 -4.839 -12.570 1.00 86.06 102 THR A CA 1
ATOM 818 C C . THR A 1 102 ? 19.965 -3.908 -11.483 1.00 86.06 102 THR A C 1
ATOM 820 O O . THR A 1 102 ? 20.666 -3.670 -10.503 1.00 86.06 102 THR A O 1
ATOM 823 N N . TRP A 1 103 ? 18.725 -3.440 -11.615 1.00 82.38 103 TRP A N 1
ATOM 824 C CA . TRP A 1 103 ? 18.090 -2.575 -10.625 1.00 82.38 103 TRP A CA 1
ATOM 825 C C . TRP A 1 103 ? 17.904 -3.293 -9.281 1.00 82.38 103 TRP A C 1
ATOM 827 O O . TRP A 1 103 ? 18.269 -2.771 -8.229 1.00 82.38 103 TRP A O 1
ATOM 837 N N . ALA A 1 104 ? 17.420 -4.538 -9.310 1.00 79.94 104 ALA A N 1
ATOM 838 C CA . ALA A 1 104 ? 17.171 -5.338 -8.115 1.00 79.94 104 ALA A CA 1
ATOM 839 C C . ALA A 1 104 ? 18.443 -5.588 -7.286 1.00 79.94 104 ALA A C 1
ATOM 841 O O . ALA A 1 104 ? 18.363 -5.624 -6.064 1.00 79.94 104 ALA A O 1
ATOM 842 N N . LYS A 1 105 ? 19.618 -5.696 -7.922 1.00 77.31 105 LYS A N 1
ATOM 843 C CA . LYS A 1 105 ? 20.917 -5.846 -7.232 1.00 77.31 105 LYS A CA 1
ATOM 844 C C . LYS A 1 105 ? 21.391 -4.589 -6.498 1.00 77.31 105 LYS A C 1
ATOM 846 O O . LYS A 1 105 ? 22.309 -4.681 -5.691 1.00 77.31 105 LYS A O 1
ATOM 851 N N . VAL A 1 106 ? 20.850 -3.418 -6.833 1.00 64.50 106 VAL A N 1
ATOM 852 C CA . VAL 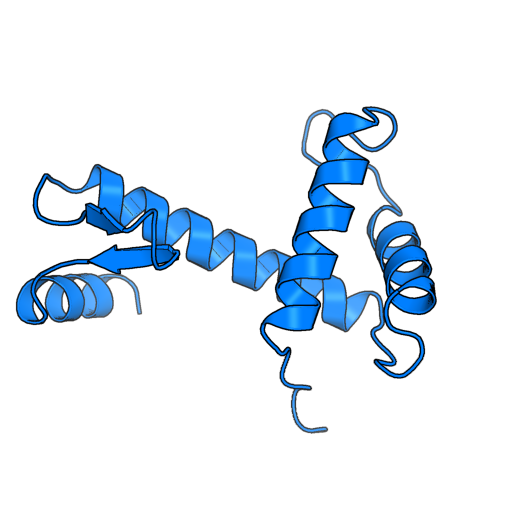A 1 106 ? 21.234 -2.138 -6.214 1.00 64.50 106 VAL A CA 1
ATOM 853 C C . VAL A 1 106 ? 20.382 -1.849 -4.972 1.00 64.50 106 VAL A C 1
ATOM 855 O O . VAL A 1 106 ? 20.831 -1.140 -4.075 1.00 64.50 106 VAL A O 1
ATOM 858 N N . ILE A 1 107 ? 19.166 -2.401 -4.910 1.00 58.41 107 ILE A N 1
ATOM 859 C CA . ILE A 1 107 ? 18.137 -2.052 -3.915 1.00 58.41 107 ILE A CA 1
ATOM 860 C C . ILE A 1 107 ? 17.940 -3.151 -2.847 1.00 58.41 107 ILE A C 1
ATOM 862 O O . ILE A 1 107 ? 17.487 -2.843 -1.739 1.00 58.41 107 ILE A O 1
ATOM 866 N N . PHE A 1 108 ? 18.296 -4.409 -3.141 1.00 50.19 108 PHE A N 1
ATOM 867 C CA . PHE A 1 108 ? 18.162 -5.571 -2.245 1.00 50.19 108 PHE A CA 1
ATOM 868 C C . PHE A 1 108 ? 19.505 -6.253 -1.977 1.00 50.19 108 PHE A C 1
ATOM 870 O O . PHE A 1 108 ? 19.669 -6.746 -0.837 1.00 50.19 108 PHE A O 1
#

InterPro domains:
  IPR024752 Myb/SANT-like domain [PF12776] (6-100)

Radius of gyration: 16.53 Å; chains: 1; bounding box: 38×36×36 Å

Foldseek 3Di:
DPPLDDDDPVLVVQLVVLLVVCVVVVPQADPVGGDPPVLVVSVVSCCVVPVPPPDHSVSSVVVVVVVVVVVVVLVVQVVVDPQWDADPVVRDIDHDPVVVVVSVVVVD

Organism: NCBI:txid357466

Sequence (108 aa):
MAPHRKWVQAEDVILVDILTELALDGKWKSHTGFKSGYLKVIEQKLAEKLPTAGLNTTNIDSRIKTLKKHSMEINEMLNAGSDFEWDYVNHKLVCEKNLFDTWAKVIF

Secondary structure (DSSP, 8-state):
-PPPPPPPHHHHHHHHHHHHHHHHHSTTEETTEEPTTHHHHHHHHHHHH-TTS---HHHHHHHHHHHHHHHHHHHHHHHS-TT-EEETTTTEEE--HHHHHHHHHHH-